Protein AF-A0A2X3H3E3-F1 (afdb_monomer_lite)

Radius of gyration: 19.2 Å; chains: 1; bounding box: 46×35×51 Å

pLDDT: mean 75.17, std 17.58, range [32.16, 95.75]

Foldseek 3Di:
DDDQFDQDVQVVRPDTDHCVLDQDCPDPFNKHKDKWFFPDWDDDPPDIDTDIHDDDDDPPFAWDDKFWDDCVVPDDPPDDHPTPRDDDDDDDDDDDDPVVVVVCVVCCVPPPPVVVVVRVVVSVPDDDDDDDDDDDDDDDRPTIMMIMTGPDD

Sequence (153 aa):
MASDGATLPRLGGNARMGVFATRSTFRPNPIGMSLVELKGIRCQKDQVILELGSLDLVDGTPVVDIKPYLPFAEALPDASASYAQQAPLAGMNVSFTPEIDAQFTHAGKTLPHISKRLSARCWRRIRVRPTEKRNKREKRMPSGCWISTSAGG

Structure (mmCIF, N/CA/C/O backbone):
data_AF-A0A2X3H3E3-F1
#
_entry.id   AF-A0A2X3H3E3-F1
#
loop_
_atom_site.group_PDB
_atom_site.id
_atom_site.type_symbol
_atom_site.label_atom_id
_atom_site.label_alt_id
_atom_site.label_comp_id
_atom_site.label_asym_id
_atom_site.label_entity_id
_atom_site.label_seq_id
_atom_site.pdbx_PDB_ins_code
_atom_site.Cartn_x
_atom_site.Cartn_y
_atom_site.Cartn_z
_atom_site.occupancy
_atom_site.B_iso_or_equiv
_atom_site.auth_seq_id
_atom_site.auth_comp_id
_atom_site.auth_asym_id
_atom_site.auth_atom_id
_atom_site.pdbx_PDB_model_num
ATOM 1 N N . MET A 1 1 ? -1.350 14.689 -29.015 1.00 36.16 1 MET A N 1
ATOM 2 C CA . MET A 1 1 ? -1.701 13.534 -28.160 1.00 36.16 1 MET A CA 1
ATOM 3 C C . MET A 1 1 ? -0.520 13.263 -27.245 1.00 36.16 1 MET A C 1
ATOM 5 O O . MET A 1 1 ? 0.543 12.922 -27.750 1.00 36.16 1 MET A O 1
ATOM 9 N N . ALA A 1 2 ? -0.652 13.521 -25.943 1.00 37.16 2 ALA A N 1
ATOM 10 C CA . ALA A 1 2 ? 0.405 13.198 -24.985 1.00 37.16 2 ALA A CA 1
ATOM 11 C C . ALA A 1 2 ? 0.436 11.678 -24.762 1.00 37.16 2 ALA A C 1
ATOM 13 O O . ALA A 1 2 ? -0.603 11.030 -24.774 1.00 37.16 2 ALA A O 1
ATOM 14 N N . SER A 1 3 ? 1.623 11.097 -24.617 1.00 40.75 3 SER A N 1
ATOM 15 C CA . SER A 1 3 ? 1.776 9.647 -24.483 1.00 40.75 3 SER A CA 1
ATOM 16 C C . SER A 1 3 ? 1.440 9.174 -23.063 1.00 40.75 3 SER A C 1
ATOM 18 O O . SER A 1 3 ? 2.210 9.472 -22.145 1.00 40.75 3 SER A O 1
ATOM 20 N N . ASP A 1 4 ? 0.387 8.368 -22.902 1.00 54.78 4 ASP A N 1
ATOM 21 C CA . ASP A 1 4 ? -0.089 7.781 -21.628 1.00 54.78 4 ASP A CA 1
ATOM 22 C C . ASP A 1 4 ? 0.817 6.660 -21.069 1.00 54.78 4 ASP A C 1
ATOM 24 O O . ASP A 1 4 ? 0.370 5.602 -20.615 1.00 54.78 4 ASP A O 1
ATOM 28 N N . GLY A 1 5 ? 2.132 6.863 -21.147 1.00 54.94 5 GLY A N 1
ATOM 29 C CA . GLY A 1 5 ? 3.153 5.895 -20.781 1.00 54.94 5 GLY A CA 1
ATOM 30 C C . GLY A 1 5 ? 3.868 6.275 -19.491 1.00 54.94 5 GLY A C 1
ATOM 31 O O . GLY A 1 5 ? 4.592 7.269 -19.452 1.00 54.94 5 GLY A O 1
ATOM 32 N N . ALA A 1 6 ? 3.748 5.445 -18.457 1.00 58.41 6 ALA A N 1
ATOM 33 C CA . ALA A 1 6 ? 4.518 5.610 -17.234 1.00 58.41 6 ALA A CA 1
ATOM 34 C C . ALA A 1 6 ? 5.951 5.083 -17.424 1.00 58.41 6 ALA A C 1
ATOM 36 O O . ALA A 1 6 ? 6.168 3.926 -17.798 1.00 58.41 6 ALA A O 1
ATOM 37 N N . THR A 1 7 ? 6.943 5.933 -17.145 1.00 60.09 7 THR A N 1
ATOM 38 C CA . THR A 1 7 ? 8.362 5.557 -17.169 1.00 60.09 7 THR A CA 1
ATOM 39 C C . THR A 1 7 ? 8.680 4.660 -15.977 1.00 60.09 7 THR A C 1
ATOM 41 O O . THR A 1 7 ? 8.652 5.107 -14.830 1.00 60.09 7 THR A O 1
ATOM 44 N N . LEU A 1 8 ? 9.009 3.391 -16.228 1.00 63.06 8 LEU A N 1
ATOM 45 C CA . LEU A 1 8 ? 9.269 2.427 -15.160 1.00 63.06 8 LEU A CA 1
ATOM 46 C C . LEU A 1 8 ? 10.767 2.344 -14.821 1.00 63.06 8 LEU A C 1
ATOM 48 O O . LEU A 1 8 ? 11.560 1.861 -15.633 1.00 63.06 8 LEU A O 1
ATOM 52 N N . PRO A 1 9 ? 11.190 2.699 -13.589 1.00 59.06 9 PRO A N 1
ATOM 53 C CA . PRO A 1 9 ? 12.613 2.742 -13.246 1.00 59.06 9 PRO A CA 1
ATOM 54 C C . PRO A 1 9 ? 13.315 1.369 -13.270 1.00 59.06 9 PRO A C 1
ATOM 56 O O . PRO A 1 9 ? 14.542 1.300 -13.342 1.00 59.06 9 PRO A O 1
ATOM 59 N N . ARG A 1 10 ? 12.555 0.264 -13.200 1.00 60.94 10 ARG A N 1
ATOM 60 C CA . ARG A 1 10 ? 13.071 -1.115 -13.323 1.00 60.94 10 ARG A CA 1
ATOM 61 C C . ARG A 1 10 ? 13.160 -1.623 -14.773 1.00 60.94 10 ARG A C 1
ATOM 63 O O . ARG A 1 10 ? 13.764 -2.668 -14.978 1.00 60.94 10 ARG A O 1
ATOM 70 N N . LEU A 1 11 ? 12.626 -0.886 -15.751 1.00 58.56 11 LEU A N 1
ATOM 71 C CA . LEU A 1 11 ? 12.722 -1.168 -17.194 1.00 58.56 11 LEU A CA 1
ATOM 72 C C . LEU A 1 11 ? 13.774 -0.278 -17.894 1.00 58.56 11 LEU A C 1
ATOM 74 O O . LEU A 1 11 ? 13.651 0.060 -19.066 1.00 58.56 11 LEU A O 1
ATOM 78 N N . GLY A 1 12 ? 14.811 0.146 -17.164 1.00 56.88 12 GLY A N 1
ATOM 79 C CA . GLY A 1 12 ? 15.928 0.914 -17.732 1.00 56.88 12 GLY A CA 1
ATOM 80 C C . GLY A 1 12 ? 15.607 2.367 -18.103 1.00 56.88 12 GLY A C 1
ATOM 81 O O . GLY A 1 12 ? 16.405 2.991 -18.787 1.00 56.88 12 GLY A O 1
ATOM 82 N N . GLY A 1 13 ? 14.461 2.914 -17.681 1.00 59.78 13 GLY A N 1
ATOM 83 C CA . GLY A 1 13 ? 14.094 4.327 -17.877 1.00 59.78 13 GLY A CA 1
ATOM 84 C C . GLY A 1 13 ? 13.650 4.712 -19.295 1.00 59.78 13 GLY A C 1
ATOM 85 O O . GLY A 1 13 ? 12.889 5.662 -19.440 1.00 59.78 13 GLY A O 1
ATOM 86 N N . ASN A 1 14 ? 14.050 3.952 -20.317 1.00 56.62 14 ASN A N 1
ATOM 87 C CA . ASN A 1 14 ? 13.744 4.256 -21.719 1.00 56.62 14 ASN A CA 1
ATOM 88 C C . ASN A 1 14 ? 12.469 3.567 -22.236 1.00 56.62 14 ASN A C 1
ATOM 90 O O . ASN A 1 14 ? 11.876 4.031 -23.206 1.00 56.62 14 ASN A O 1
ATOM 94 N N . ALA A 1 15 ? 12.011 2.490 -21.589 1.00 64.12 15 ALA A N 1
ATOM 95 C CA . ALA A 1 15 ? 10.747 1.841 -21.931 1.00 64.12 15 ALA A CA 1
ATOM 96 C C . ALA A 1 15 ? 9.574 2.452 -21.141 1.00 64.12 15 ALA A C 1
ATOM 98 O O . ALA A 1 15 ? 9.569 2.473 -19.904 1.00 64.12 15 ALA A O 1
ATOM 99 N N . ARG A 1 16 ? 8.558 2.917 -21.874 1.00 71.88 16 ARG A N 1
ATOM 100 C CA . ARG A 1 16 ? 7.261 3.348 -21.336 1.00 71.88 16 ARG A CA 1
ATOM 101 C C . ARG A 1 16 ? 6.257 2.204 -21.437 1.00 71.88 16 ARG A C 1
ATOM 103 O O . ARG A 1 16 ? 6.248 1.486 -22.430 1.00 71.88 16 ARG A O 1
ATOM 110 N N . MET A 1 17 ? 5.387 2.069 -20.439 1.00 80.75 17 MET A N 1
ATOM 111 C CA . MET A 1 17 ? 4.236 1.160 -20.495 1.00 80.75 17 MET A CA 1
ATOM 112 C C . MET A 1 17 ? 2.948 1.919 -20.184 1.00 80.75 17 MET A C 1
ATOM 114 O O . MET A 1 17 ? 2.968 2.842 -19.367 1.00 80.75 17 MET A O 1
ATOM 118 N N . GLY A 1 18 ? 1.839 1.535 -20.823 1.00 84.00 18 GLY A N 1
ATOM 119 C CA . GLY A 1 18 ? 0.536 2.175 -20.615 1.00 84.00 18 GLY A CA 1
ATOM 120 C C . GLY A 1 18 ? 0.112 2.145 -19.145 1.00 84.00 18 GLY A C 1
ATOM 121 O O . GLY A 1 18 ? 0.339 1.143 -18.465 1.00 84.00 18 GLY A O 1
ATOM 122 N N . VAL A 1 19 ? -0.498 3.226 -18.644 1.00 86.38 19 VAL A N 1
ATOM 123 C CA . VAL A 1 19 ? -0.768 3.427 -17.201 1.00 86.38 19 VAL A CA 1
ATOM 124 C C . VAL A 1 19 ? -1.407 2.221 -16.493 1.00 86.38 19 VAL A C 1
ATOM 126 O O . VAL A 1 19 ? -0.987 1.883 -15.381 1.00 86.38 19 VAL A O 1
ATOM 129 N N . PHE A 1 20 ? -2.341 1.519 -17.143 1.00 86.69 20 PHE A N 1
ATOM 130 C CA . PHE A 1 20 ? -3.023 0.338 -16.594 1.00 86.69 20 PHE A CA 1
ATOM 131 C C . PHE A 1 20 ? -2.103 -0.874 -16.376 1.00 86.69 20 PHE A C 1
ATOM 133 O O . PHE A 1 20 ? -2.297 -1.604 -15.411 1.00 86.69 20 PHE A O 1
ATOM 140 N N . ALA A 1 21 ? -1.054 -1.038 -17.188 1.00 86.56 21 ALA A N 1
ATOM 141 C CA . ALA A 1 21 ? -0.044 -2.092 -17.040 1.00 86.56 21 ALA A CA 1
ATOM 142 C C . ALA A 1 21 ? 1.033 -1.762 -15.984 1.00 86.56 21 ALA A C 1
ATOM 144 O O . ALA A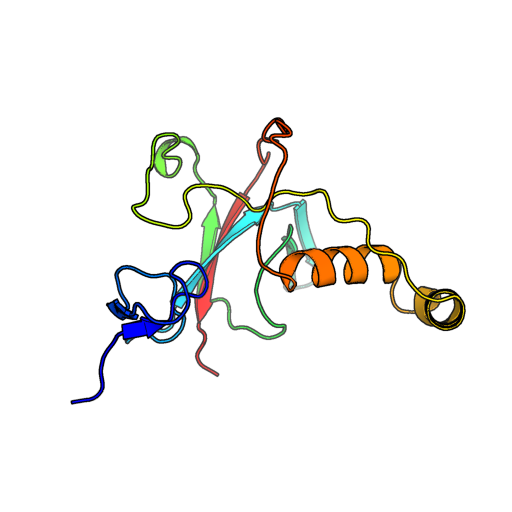 1 21 ? 2.042 -2.456 -15.880 1.00 86.56 21 ALA A O 1
ATOM 145 N N . THR A 1 22 ? 0.863 -0.675 -15.222 1.00 83.94 22 THR A N 1
ATOM 146 C CA . THR A 1 22 ? 1.831 -0.195 -14.223 1.00 83.94 22 THR A CA 1
ATOM 147 C C . THR A 1 22 ? 1.170 0.046 -12.864 1.00 83.94 22 THR A C 1
ATOM 149 O O . THR A 1 22 ? -0.037 -0.116 -12.711 1.00 83.94 22 THR A O 1
ATOM 152 N N . ARG A 1 23 ? 1.946 0.523 -11.879 1.00 85.00 23 ARG A N 1
ATOM 153 C CA . ARG A 1 23 ? 1.445 1.133 -10.631 1.00 85.00 23 ARG A CA 1
ATOM 154 C C . ARG A 1 23 ? 1.714 2.648 -10.557 1.00 85.00 23 ARG A C 1
ATOM 156 O O . ARG A 1 23 ? 2.006 3.173 -9.493 1.00 85.00 23 ARG A O 1
ATOM 163 N N . SER A 1 24 ? 1.626 3.349 -11.694 1.00 84.31 24 SER A N 1
ATOM 164 C CA . SER A 1 24 ? 1.645 4.823 -11.747 1.00 84.31 24 SER A CA 1
ATOM 165 C C . SER A 1 24 ? 0.546 5.439 -10.871 1.00 84.31 24 SER A C 1
ATOM 167 O O . SER A 1 24 ? -0.562 4.895 -10.837 1.00 84.31 24 SER A O 1
ATOM 169 N N . THR A 1 25 ? 0.844 6.569 -10.223 1.00 81.12 25 THR A N 1
ATOM 170 C CA . THR A 1 25 ? -0.127 7.453 -9.550 1.00 81.12 25 THR A CA 1
ATOM 171 C C . THR A 1 25 ? -0.890 8.332 -10.543 1.00 81.12 25 THR A C 1
ATOM 173 O O . THR A 1 25 ? -2.058 8.633 -10.322 1.00 81.12 25 THR A O 1
ATOM 176 N N . PHE A 1 26 ? -0.266 8.687 -11.671 1.00 84.50 26 PHE A N 1
ATOM 177 C CA . PHE A 1 26 ? -0.925 9.368 -12.785 1.00 84.50 26 PHE A CA 1
ATOM 178 C C . PHE A 1 26 ? -1.864 8.384 -13.494 1.00 84.50 26 PHE A C 1
ATOM 180 O O . PHE A 1 26 ? -1.410 7.503 -14.232 1.00 84.50 26 PHE A O 1
ATOM 187 N N . ARG A 1 27 ? -3.163 8.512 -13.206 1.00 87.50 27 ARG A N 1
ATOM 188 C CA . ARG A 1 27 ? -4.291 7.732 -13.742 1.00 87.50 27 ARG A CA 1
ATOM 189 C C . ARG A 1 27 ? -5.517 8.638 -13.882 1.00 87.50 27 ARG A C 1
ATOM 191 O O . ARG A 1 27 ? -5.601 9.601 -13.126 1.00 87.50 27 ARG A O 1
ATOM 198 N N . PRO A 1 28 ? -6.500 8.282 -14.732 1.00 90.25 28 PRO A N 1
ATOM 199 C CA . PRO A 1 28 ? -7.794 8.970 -14.771 1.00 90.25 28 PRO A CA 1
ATOM 200 C C . PRO A 1 28 ? -8.478 9.031 -13.396 1.00 90.25 28 PRO A C 1
ATOM 202 O O . PRO A 1 28 ? -8.958 10.083 -12.996 1.00 90.25 28 PRO A O 1
ATOM 205 N N . ASN A 1 29 ? -8.426 7.926 -12.642 1.00 90.31 29 ASN A N 1
ATOM 206 C CA . ASN A 1 29 ? -8.848 7.858 -11.243 1.00 90.31 29 ASN A CA 1
ATOM 207 C C . ASN A 1 29 ? -7.591 7.660 -10.369 1.00 90.31 29 ASN A C 1
ATOM 209 O O . ASN A 1 29 ? -7.018 6.564 -10.403 1.00 90.31 29 ASN A O 1
ATOM 213 N N . PRO A 1 30 ? -7.124 8.675 -9.616 1.00 89.81 30 PRO A N 1
ATOM 214 C CA . PRO A 1 30 ? -5.838 8.656 -8.911 1.00 89.81 30 PRO A CA 1
ATOM 215 C C . PRO A 1 30 ? -5.907 7.899 -7.570 1.00 89.81 30 PRO A C 1
ATOM 217 O O . PRO A 1 30 ? -5.540 8.426 -6.521 1.00 89.81 30 PRO A O 1
ATOM 220 N N . ILE A 1 31 ? -6.391 6.653 -7.601 1.00 91.44 31 ILE A N 1
ATOM 221 C CA . ILE A 1 31 ? -6.515 5.785 -6.423 1.00 91.44 31 ILE A CA 1
ATOM 222 C C . ILE A 1 31 ? -5.294 4.861 -6.331 1.00 91.44 31 ILE A C 1
ATOM 224 O O . ILE A 1 31 ? -5.019 4.067 -7.235 1.00 91.44 31 ILE A O 1
ATOM 228 N N . GLY A 1 32 ? -4.563 4.962 -5.222 1.00 90.69 32 GLY A N 1
ATOM 229 C CA . GLY A 1 32 ? -3.523 4.019 -4.814 1.00 90.69 32 GLY A CA 1
ATOM 230 C C . GLY A 1 32 ? -4.077 2.956 -3.866 1.00 90.69 32 GLY A C 1
ATOM 231 O O . GLY A 1 32 ? -5.009 3.226 -3.115 1.00 90.69 32 GLY A O 1
ATOM 232 N N . MET A 1 33 ? -3.488 1.757 -3.881 1.00 91.75 33 MET A N 1
ATOM 233 C CA . MET A 1 33 ? -3.824 0.665 -2.958 1.00 91.75 33 MET A CA 1
ATOM 234 C C . MET A 1 33 ? -2.565 0.170 -2.246 1.00 91.75 33 MET A C 1
ATOM 236 O O . MET A 1 33 ? -1.567 -0.152 -2.897 1.00 91.75 33 MET A O 1
ATOM 240 N N . SER A 1 34 ? -2.631 0.075 -0.919 1.00 90.75 34 SER A N 1
ATOM 241 C CA . SER A 1 34 ? -1.568 -0.469 -0.068 1.00 90.75 34 SER A CA 1
ATOM 242 C C . SER A 1 34 ? -2.096 -1.624 0.775 1.00 90.75 34 SER A C 1
ATOM 244 O O . SER A 1 34 ? -3.034 -1.436 1.544 1.00 90.75 34 SER A O 1
ATOM 246 N N . LEU A 1 35 ? -1.467 -2.797 0.671 1.00 92.00 35 LEU A N 1
ATOM 247 C CA . LEU A 1 35 ? -1.635 -3.880 1.640 1.00 92.00 35 LEU A CA 1
ATOM 248 C C . LEU A 1 35 ? -0.671 -3.630 2.799 1.00 92.00 35 LEU A C 1
ATOM 250 O O . LEU A 1 35 ? 0.542 -3.563 2.586 1.00 92.00 35 LEU A O 1
ATOM 254 N N . VAL A 1 36 ? -1.201 -3.492 4.012 1.00 91.75 36 VAL A N 1
ATOM 255 C CA . VAL A 1 36 ? -0.403 -3.250 5.217 1.00 91.75 36 VAL A CA 1
ATOM 256 C C . VAL A 1 36 ? -0.783 -4.171 6.362 1.00 91.75 36 VAL A C 1
ATOM 258 O O . VAL A 1 36 ? -1.927 -4.584 6.507 1.00 91.75 36 VAL A O 1
ATOM 261 N N . GLU A 1 37 ? 0.205 -4.466 7.202 1.00 92.12 37 GLU A N 1
ATOM 262 C CA . GLU A 1 37 ? 0.008 -5.112 8.498 1.00 92.12 37 GLU A CA 1
ATOM 263 C C . GLU A 1 37 ? -0.786 -4.183 9.431 1.00 92.12 37 GLU A C 1
ATOM 265 O O . GLU A 1 37 ? -0.417 -3.018 9.606 1.00 92.12 37 GLU A O 1
ATOM 270 N N . LEU A 1 38 ? -1.842 -4.705 10.054 1.00 93.12 38 LEU A N 1
ATOM 271 C CA . LEU A 1 38 ? -2.548 -4.045 11.150 1.00 93.12 38 LEU A CA 1
ATOM 272 C C . LEU A 1 38 ? -1.936 -4.531 12.468 1.00 93.12 38 LEU A C 1
ATOM 274 O O . LEU A 1 38 ? -2.002 -5.722 12.770 1.00 93.12 38 LEU A O 1
ATOM 278 N N . LYS A 1 39 ? -1.344 -3.614 13.239 1.00 92.81 39 LYS A N 1
ATOM 279 C CA . LYS A 1 39 ? -0.683 -3.903 14.524 1.00 92.81 39 LYS A CA 1
ATOM 280 C C . LYS A 1 39 ? -1.598 -3.734 15.729 1.00 92.81 39 LYS A C 1
ATOM 282 O O . LYS A 1 39 ? -1.379 -4.381 16.747 1.00 92.81 39 LYS A O 1
ATOM 287 N N . GLY A 1 40 ? -2.588 -2.854 15.625 1.00 93.12 40 GLY A N 1
ATOM 288 C CA . GLY A 1 40 ? -3.479 -2.527 16.728 1.00 93.12 40 GLY A CA 1
ATOM 289 C C . GLY A 1 40 ? -4.559 -1.531 16.329 1.00 93.12 40 GLY A C 1
ATOM 290 O O . GLY A 1 40 ? -4.477 -0.874 15.291 1.00 93.12 40 GLY A O 1
ATOM 291 N N . ILE A 1 41 ? -5.574 -1.425 17.180 1.00 94.31 41 ILE A N 1
ATOM 292 C CA . ILE A 1 41 ? -6.661 -0.452 17.074 1.00 94.31 41 ILE A CA 1
ATOM 293 C C . ILE A 1 41 ? -6.758 0.236 18.433 1.00 94.31 41 ILE A C 1
ATOM 295 O O . ILE A 1 41 ? -6.846 -0.439 19.458 1.00 94.31 41 ILE A O 1
ATOM 299 N N . ARG A 1 42 ? -6.739 1.569 18.451 1.00 95.69 42 ARG A N 1
ATOM 300 C CA . ARG A 1 42 ? -6.951 2.371 19.662 1.00 95.69 42 ARG A CA 1
ATOM 301 C C . ARG A 1 42 ? -8.183 3.242 19.486 1.00 95.69 42 ARG A C 1
ATOM 303 O O . ARG A 1 42 ? -8.243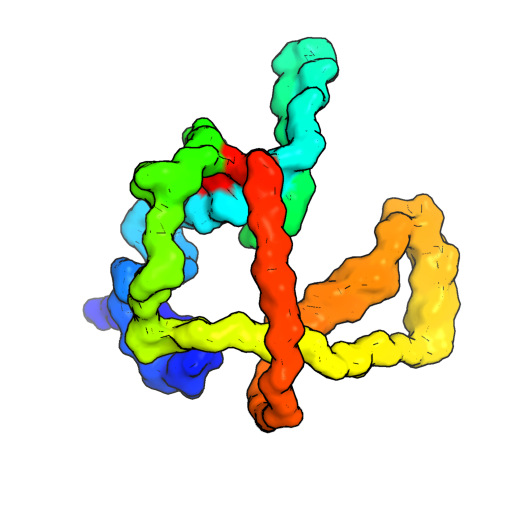 4.023 18.541 1.00 95.69 42 ARG A O 1
ATOM 310 N N . CYS A 1 43 ? -9.114 3.167 20.427 1.00 95.31 43 CYS A N 1
ATOM 311 C CA . CYS A 1 43 ? -10.235 4.099 20.512 1.00 95.31 43 CYS A CA 1
ATOM 312 C C . CYS A 1 43 ? -9.909 5.163 21.568 1.00 95.31 43 CYS A C 1
ATOM 314 O O . CYS A 1 43 ? -9.540 4.824 22.693 1.00 95.31 43 CYS A O 1
ATOM 316 N N . GLN A 1 44 ? -9.997 6.442 21.208 1.00 92.88 44 GLN A N 1
ATOM 317 C CA . GLN A 1 44 ? -9.723 7.573 22.095 1.00 92.88 44 GLN A CA 1
ATOM 318 C C . GLN A 1 44 ? -10.813 8.627 21.913 1.00 92.88 44 GLN A C 1
ATOM 320 O O . GLN A 1 44 ? -10.866 9.284 20.874 1.00 92.88 44 GLN A O 1
ATOM 325 N N . LYS A 1 45 ? -11.669 8.801 22.930 1.00 89.31 45 LYS A N 1
ATOM 326 C CA . LYS A 1 45 ? -12.891 9.618 22.827 1.00 89.31 45 LYS A CA 1
ATOM 327 C C . LYS A 1 45 ? -13.690 9.182 21.583 1.00 89.31 45 LYS A C 1
ATOM 329 O O . LYS A 1 45 ? -13.930 7.990 21.420 1.00 89.31 45 LYS A O 1
ATOM 334 N N . ASP A 1 46 ? -13.995 10.115 20.687 1.00 92.25 46 ASP A N 1
ATOM 335 C CA . ASP A 1 46 ? -14.761 9.903 19.455 1.00 92.25 46 ASP A CA 1
ATOM 336 C C . ASP A 1 46 ? -13.885 9.526 18.238 1.00 92.25 46 ASP A C 1
ATOM 338 O O . ASP A 1 46 ? -14.324 9.629 17.095 1.00 92.25 46 ASP A O 1
ATOM 342 N N . GLN A 1 47 ? -12.626 9.119 18.453 1.00 93.62 47 GLN A N 1
ATOM 343 C CA . GLN A 1 47 ? -11.680 8.765 17.387 1.00 93.62 47 GLN A CA 1
ATOM 344 C C . GLN A 1 47 ? -11.254 7.295 17.444 1.00 93.62 47 GLN A C 1
ATOM 346 O O . GLN A 1 47 ? -10.896 6.769 18.501 1.00 93.62 47 GLN A O 1
ATOM 351 N N . VAL A 1 48 ? -11.206 6.654 16.273 1.00 93.75 48 VAL A N 1
ATOM 352 C CA . VAL A 1 48 ? -10.619 5.322 16.069 1.00 93.75 48 VAL A CA 1
ATOM 353 C C . VAL A 1 48 ? -9.302 5.480 15.314 1.00 93.75 48 VAL A C 1
ATOM 355 O O . VAL A 1 48 ? -9.265 6.027 14.215 1.00 93.75 48 VAL A O 1
ATOM 358 N N . ILE A 1 49 ? -8.212 4.997 15.906 1.00 94.75 49 ILE A N 1
ATOM 359 C CA . ILE A 1 49 ? -6.850 5.110 15.382 1.00 94.75 49 ILE A CA 1
ATOM 360 C C . ILE A 1 49 ? -6.336 3.707 15.055 1.00 94.75 49 ILE A C 1
ATOM 362 O O . ILE A 1 49 ? -6.213 2.863 15.945 1.00 94.75 49 ILE A O 1
ATOM 366 N N . LEU A 1 50 ? -6.001 3.466 13.787 1.00 93.62 50 LEU A N 1
ATOM 367 C CA . LEU A 1 50 ? -5.368 2.223 13.343 1.00 93.62 50 LEU A CA 1
ATOM 368 C C . LEU A 1 50 ? -3.843 2.343 13.437 1.00 93.62 50 LEU A C 1
ATOM 370 O O . LEU A 1 50 ? -3.239 3.248 12.862 1.00 93.62 50 LEU A O 1
ATOM 374 N N . GLU A 1 51 ? -3.204 1.409 14.136 1.00 93.25 51 GLU A N 1
ATOM 375 C CA . GLU A 1 51 ? -1.748 1.289 14.174 1.00 93.25 51 GLU A CA 1
ATOM 376 C C . GLU A 1 51 ? -1.275 0.352 13.063 1.00 93.25 51 GLU A C 1
ATOM 378 O O . GLU A 1 51 ? -1.644 -0.823 13.030 1.00 93.25 51 GLU A O 1
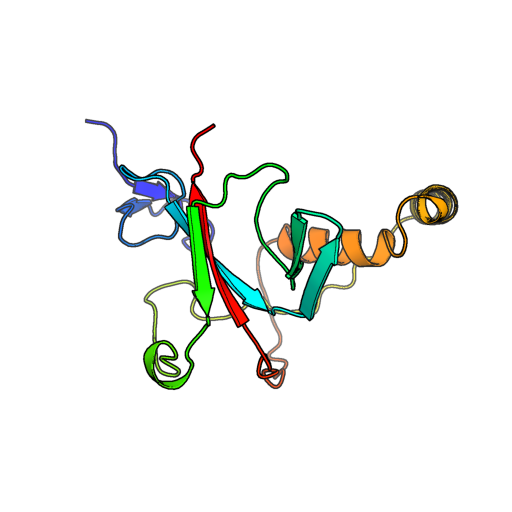ATOM 383 N N . LEU A 1 52 ? -0.437 0.854 12.155 1.00 92.19 52 LEU A N 1
ATOM 384 C CA . LEU A 1 52 ? -0.095 0.151 10.918 1.00 92.19 52 LEU A CA 1
ATOM 385 C C . LEU A 1 52 ? 1.384 -0.265 10.829 1.00 92.19 52 LEU A C 1
ATOM 387 O O . LEU A 1 52 ? 2.267 0.194 11.566 1.00 92.19 52 LEU A O 1
ATOM 391 N N . GLY A 1 53 ? 1.640 -1.187 9.903 1.00 88.56 53 GLY A N 1
ATOM 392 C CA . GLY A 1 53 ? 2.942 -1.682 9.465 1.00 88.56 53 GLY A CA 1
ATOM 393 C C . GLY A 1 53 ? 3.810 -0.637 8.760 1.00 88.56 53 GLY A C 1
ATOM 394 O O . GLY A 1 53 ? 3.780 0.553 9.059 1.00 88.56 53 GLY A O 1
ATOM 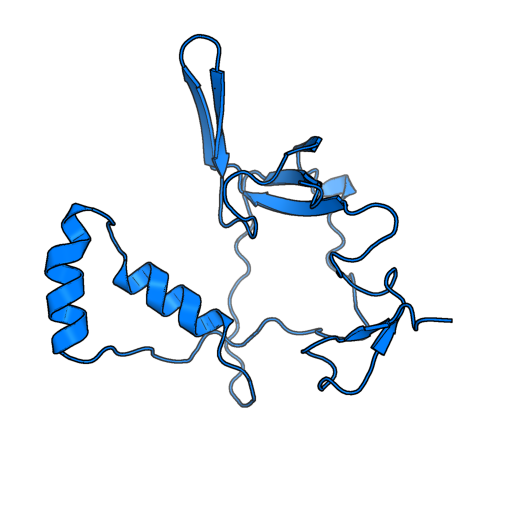395 N N . SER A 1 54 ? 4.633 -1.095 7.816 1.00 82.56 54 SER A N 1
ATOM 396 C CA . SER A 1 54 ? 5.284 -0.178 6.873 1.00 82.56 54 SER A CA 1
ATOM 397 C C . SER A 1 54 ? 4.284 0.211 5.786 1.00 82.56 54 SER A C 1
ATOM 399 O O . SER A 1 54 ? 3.758 -0.668 5.113 1.00 82.56 54 SER A O 1
ATOM 401 N N . LEU A 1 55 ? 4.060 1.511 5.613 1.00 82.44 55 LEU A N 1
ATOM 402 C CA . LEU A 1 55 ? 3.127 2.104 4.654 1.00 82.44 55 LEU A CA 1
ATOM 403 C C . LEU A 1 55 ? 3.899 3.081 3.750 1.00 82.44 55 LEU A C 1
ATOM 405 O O . LEU A 1 55 ? 4.871 3.688 4.205 1.00 82.44 55 LEU A O 1
ATOM 409 N N . ASP A 1 56 ? 3.502 3.201 2.481 1.00 80.44 56 ASP A N 1
ATOM 410 C CA . ASP A 1 56 ? 4.198 4.008 1.456 1.00 80.44 56 ASP A CA 1
ATOM 411 C C . ASP A 1 56 ? 3.382 5.254 1.061 1.00 80.44 56 ASP A C 1
ATOM 413 O O . ASP A 1 56 ? 3.277 5.617 -0.107 1.00 80.44 56 ASP A O 1
ATOM 417 N N . LEU A 1 57 ? 2.757 5.882 2.062 1.00 83.75 57 LEU A N 1
ATOM 418 C CA . LEU A 1 57 ? 1.972 7.109 1.924 1.00 83.75 57 LEU A CA 1
ATOM 419 C C . LEU A 1 57 ? 2.718 8.309 2.512 1.00 83.75 57 LEU A C 1
ATOM 421 O O . LEU A 1 57 ? 3.547 8.168 3.416 1.00 83.75 57 LEU A O 1
ATOM 425 N N . VAL A 1 58 ? 2.382 9.498 2.016 1.00 85.69 58 VAL A N 1
ATOM 426 C CA . VAL A 1 58 ? 2.785 10.773 2.623 1.00 85.69 58 VAL A CA 1
ATOM 427 C C . VAL A 1 58 ? 1.803 11.110 3.748 1.00 85.69 58 VAL A C 1
ATOM 429 O O . VAL A 1 58 ? 0.640 10.700 3.709 1.00 85.69 58 VAL A O 1
ATOM 432 N N . ASP A 1 59 ? 2.263 11.834 4.764 1.00 85.88 59 ASP A N 1
ATOM 433 C CA . ASP A 1 59 ? 1.372 12.340 5.809 1.00 85.88 59 ASP A CA 1
ATOM 434 C C . ASP A 1 59 ? 0.260 13.222 5.210 1.00 85.88 59 ASP A C 1
ATOM 436 O O . ASP A 1 59 ? 0.472 13.895 4.201 1.00 85.88 59 ASP A O 1
ATOM 440 N N . GLY A 1 60 ? -0.940 13.160 5.784 1.00 87.56 60 GLY A N 1
ATOM 441 C CA . GLY A 1 60 ? -2.131 13.828 5.247 1.00 87.56 60 GLY A CA 1
ATOM 442 C C . GLY A 1 60 ? -2.739 13.230 3.965 1.00 87.56 60 GLY A C 1
ATOM 443 O O . GLY A 1 60 ? -3.732 13.772 3.488 1.00 87.56 60 GLY A O 1
ATOM 444 N N . THR A 1 61 ? -2.216 12.126 3.402 1.00 90.50 61 THR A N 1
ATOM 445 C CA . THR A 1 61 ? -2.828 11.495 2.208 1.00 90.50 61 THR A CA 1
ATOM 446 C C . THR A 1 61 ? -4.266 11.025 2.513 1.00 90.50 61 THR A C 1
ATOM 448 O O . THR A 1 61 ? -4.434 10.198 3.415 1.00 90.50 61 THR A O 1
ATOM 451 N N . PRO A 1 62 ? -5.301 11.466 1.766 1.00 93.00 62 PRO A N 1
ATOM 452 C CA . PRO A 1 62 ? -6.687 11.080 2.032 1.00 93.00 62 PRO A CA 1
ATOM 453 C C . PRO A 1 62 ? -6.942 9.575 1.871 1.00 93.00 62 PRO A C 1
ATOM 455 O O . PRO A 1 62 ? -6.735 8.997 0.797 1.00 93.00 62 PRO A O 1
ATOM 458 N N . VAL A 1 63 ? -7.454 8.946 2.931 1.00 93.75 63 VAL A N 1
ATOM 459 C CA . VAL A 1 63 ? -7.965 7.568 2.899 1.00 93.75 63 VAL A CA 1
ATOM 460 C C . VAL A 1 63 ? -9.397 7.574 2.374 1.00 93.75 63 VAL A C 1
ATOM 462 O O . VAL A 1 63 ? -10.236 8.332 2.850 1.00 93.75 63 VAL A O 1
ATOM 465 N N . VAL A 1 64 ? -9.662 6.720 1.387 1.00 95.19 64 VAL A N 1
ATOM 466 C CA . VAL A 1 64 ? -10.968 6.580 0.725 1.00 95.19 64 VAL A CA 1
ATOM 467 C C . VAL A 1 64 ? -11.719 5.358 1.251 1.00 95.19 64 VAL A C 1
ATOM 469 O O . VAL A 1 64 ? -12.937 5.394 1.380 1.00 95.19 64 VAL A O 1
ATOM 472 N N . ASP A 1 65 ? -11.003 4.270 1.538 1.00 95.75 65 ASP A N 1
ATOM 473 C CA . ASP A 1 65 ? -11.596 2.985 1.912 1.00 95.75 65 ASP A CA 1
ATOM 474 C C . ASP A 1 65 ? -10.579 2.089 2.642 1.00 95.75 65 ASP A C 1
ATOM 476 O O . ASP A 1 65 ? -9.371 2.172 2.396 1.00 95.75 65 ASP A O 1
ATOM 480 N N . ILE A 1 66 ? -11.077 1.237 3.543 1.00 95.19 66 ILE A N 1
ATOM 481 C CA . ILE A 1 66 ? -10.291 0.289 4.343 1.00 95.19 66 ILE A CA 1
ATOM 482 C C . ILE A 1 66 ? -11.022 -1.055 4.347 1.00 95.19 66 ILE A C 1
ATOM 484 O O . ILE A 1 66 ? -12.181 -1.127 4.757 1.00 95.19 66 ILE A O 1
ATOM 488 N N . LYS A 1 67 ? -10.343 -2.133 3.937 1.00 94.69 67 LYS A N 1
ATOM 489 C CA . LYS A 1 67 ? -10.909 -3.494 3.901 1.00 94.69 67 LYS A CA 1
ATOM 490 C C . LYS A 1 67 ? -9.994 -4.504 4.598 1.00 94.69 67 LYS A C 1
ATOM 492 O O . LYS A 1 67 ? -8.774 -4.361 4.507 1.00 94.69 67 LYS A O 1
ATOM 497 N N . PRO A 1 68 ? -10.532 -5.527 5.288 1.00 93.62 68 PRO A N 1
ATOM 498 C CA . PRO A 1 68 ? -9.709 -6.611 5.820 1.00 93.62 68 PRO A CA 1
ATOM 499 C C . PRO A 1 68 ? -9.034 -7.368 4.670 1.00 93.62 68 PRO A C 1
ATOM 501 O O . PRO A 1 68 ? -9.672 -7.630 3.655 1.00 93.62 68 PRO A O 1
ATOM 504 N N . TYR A 1 69 ? -7.763 -7.738 4.838 1.00 93.06 69 TYR A N 1
ATOM 505 C CA . TYR A 1 69 ? -7.091 -8.641 3.904 1.00 93.06 69 TYR A CA 1
ATOM 506 C C . TYR A 1 69 ? -7.620 -10.062 4.109 1.00 93.06 69 TYR A C 1
ATOM 508 O O . TYR A 1 69 ? -7.605 -10.567 5.235 1.00 93.06 69 TYR A O 1
ATOM 516 N N . LEU A 1 70 ? -8.067 -10.716 3.037 1.00 91.69 70 LEU A N 1
ATOM 517 C CA . LEU A 1 70 ? -8.652 -12.058 3.071 1.00 91.69 70 LEU A CA 1
ATOM 518 C C . LEU A 1 70 ? -7.766 -13.036 2.283 1.00 91.69 70 LEU A C 1
ATOM 520 O O . LEU A 1 70 ? -7.958 -13.199 1.077 1.00 91.69 70 LEU A O 1
ATOM 524 N N . PRO A 1 71 ? -6.818 -13.745 2.935 1.00 90.25 71 PRO A N 1
ATOM 525 C CA . PRO A 1 71 ? -5.837 -14.576 2.238 1.00 90.25 71 PRO A CA 1
ATOM 526 C C . PRO A 1 71 ? -6.442 -15.619 1.290 1.00 90.25 71 PRO A C 1
ATOM 528 O O . PRO A 1 71 ? -5.861 -15.892 0.251 1.00 90.25 71 PRO A O 1
ATOM 531 N N . PHE A 1 72 ? -7.605 -16.189 1.619 1.00 87.56 72 PHE A N 1
ATOM 532 C CA . PHE A 1 72 ? -8.259 -17.206 0.785 1.00 87.56 72 PHE A CA 1
ATOM 533 C C . PHE A 1 72 ? -8.886 -16.646 -0.506 1.00 87.56 72 PHE A C 1
ATOM 535 O O . PHE A 1 72 ? -9.142 -17.414 -1.427 1.00 87.56 72 PHE A O 1
ATOM 542 N N . ALA A 1 73 ? -9.162 -15.339 -0.556 1.00 89.44 73 ALA A N 1
ATOM 543 C CA . ALA A 1 73 ? -9.801 -14.666 -1.687 1.00 89.44 73 ALA A CA 1
ATOM 544 C C . ALA A 1 73 ? -8.818 -13.795 -2.488 1.00 89.44 73 ALA A C 1
ATOM 546 O O . ALA A 1 73 ? -9.016 -13.581 -3.680 1.00 89.44 73 ALA A O 1
ATOM 547 N N . GLU A 1 74 ? -7.768 -13.285 -1.837 1.00 91.00 74 GLU A N 1
ATOM 548 C CA . GLU A 1 74 ? -6.883 -12.254 -2.392 1.00 91.00 74 GLU A CA 1
ATOM 549 C C . GLU A 1 74 ? -5.435 -12.722 -2.606 1.00 91.00 74 GLU A C 1
ATOM 551 O O . GLU A 1 74 ? -4.698 -12.093 -3.368 1.00 91.00 74 GLU A O 1
ATOM 556 N N . ALA A 1 75 ? -4.994 -13.809 -1.958 1.00 89.88 75 ALA A N 1
ATOM 557 C CA . ALA A 1 75 ? -3.641 -14.316 -2.160 1.00 89.88 75 ALA A CA 1
ATOM 558 C C . ALA A 1 75 ? -3.557 -15.143 -3.450 1.00 89.88 75 ALA A C 1
ATOM 560 O O . ALA A 1 75 ? -4.213 -16.173 -3.589 1.00 89.88 75 ALA A O 1
ATOM 561 N N . LEU A 1 76 ? -2.668 -14.734 -4.354 1.00 89.06 76 LEU A N 1
ATOM 562 C CA . LEU A 1 76 ? -2.291 -15.489 -5.550 1.00 89.06 76 LEU A CA 1
ATOM 563 C C . LEU A 1 76 ? -0.780 -15.784 -5.492 1.00 89.06 76 LEU A C 1
ATOM 565 O O . LEU A 1 76 ? 0.004 -15.010 -6.044 1.00 89.06 76 LEU A O 1
ATOM 569 N N . PRO A 1 77 ? -0.342 -16.852 -4.790 1.00 86.88 77 PRO A N 1
ATOM 570 C CA . PRO A 1 77 ? 1.081 -17.134 -4.568 1.00 86.88 77 PRO A CA 1
ATOM 571 C C . PRO A 1 77 ? 1.877 -17.336 -5.862 1.00 86.88 77 PRO A C 1
ATOM 573 O O . PRO A 1 77 ? 3.032 -16.928 -5.944 1.00 86.88 77 PRO A O 1
ATOM 576 N N . ASP A 1 78 ? 1.235 -17.910 -6.881 1.00 87.56 78 ASP A N 1
ATOM 577 C CA . ASP A 1 78 ? 1.839 -18.231 -8.179 1.00 87.56 78 ASP A CA 1
ATOM 578 C C . ASP A 1 78 ? 1.729 -17.079 -9.203 1.00 87.56 78 ASP A C 1
ATOM 580 O O . ASP A 1 78 ? 2.022 -17.249 -10.389 1.00 87.56 78 ASP A O 1
ATOM 584 N N . ALA A 1 79 ? 1.298 -15.886 -8.769 1.00 86.00 79 ALA A N 1
ATOM 585 C CA . ALA A 1 79 ? 1.187 -14.715 -9.632 1.00 86.00 79 ALA A CA 1
ATOM 586 C C . ALA A 1 79 ? 2.559 -14.283 -10.180 1.00 86.00 79 ALA A C 1
ATOM 588 O O . ALA A 1 79 ? 3.465 -13.893 -9.440 1.00 86.00 79 ALA A O 1
ATOM 589 N N . SER A 1 80 ? 2.689 -14.281 -11.507 1.00 82.69 80 SER A N 1
ATOM 590 C CA . SER A 1 80 ? 3.886 -13.825 -12.214 1.00 82.69 80 SER A CA 1
ATOM 591 C C . SER A 1 80 ? 3.673 -12.459 -12.880 1.00 82.69 80 SER A C 1
ATOM 593 O O . SER A 1 80 ? 2.556 -11.969 -13.031 1.00 82.69 80 SER A O 1
ATOM 595 N N . ALA A 1 81 ? 4.771 -11.797 -13.246 1.00 78.31 81 ALA A N 1
ATOM 596 C CA . ALA A 1 81 ? 4.771 -10.469 -13.851 1.00 78.31 81 ALA A CA 1
ATOM 597 C C . ALA A 1 81 ? 5.906 -10.362 -14.874 1.00 78.31 81 ALA A C 1
ATOM 599 O O . ALA A 1 81 ? 7.033 -10.771 -14.600 1.00 78.31 81 ALA A O 1
ATOM 600 N N . SER A 1 82 ? 5.647 -9.749 -16.028 1.00 72.56 82 SER A N 1
ATOM 601 C CA . SER A 1 82 ? 6.625 -9.630 -17.124 1.00 72.56 82 SER A CA 1
ATOM 602 C C . SER A 1 82 ? 7.861 -8.780 -16.788 1.00 72.56 82 SER A C 1
ATOM 604 O O . SER A 1 82 ? 8.851 -8.797 -17.516 1.00 72.56 82 SER A O 1
ATOM 606 N N . TYR A 1 83 ? 7.840 -8.046 -15.673 1.00 71.19 83 TYR A N 1
ATOM 607 C CA . TYR A 1 83 ? 8.939 -7.214 -15.196 1.00 71.19 83 TYR A CA 1
ATOM 608 C C . TYR A 1 83 ? 9.030 -7.246 -13.663 1.00 71.19 83 TYR A C 1
ATOM 610 O O . TYR A 1 83 ? 8.089 -7.612 -12.966 1.00 71.19 83 TYR A O 1
ATOM 618 N N . ALA A 1 84 ? 10.183 -6.832 -13.123 1.00 67.31 84 ALA A N 1
ATOM 619 C CA . ALA A 1 84 ? 10.419 -6.679 -11.680 1.00 67.31 84 ALA A CA 1
ATOM 620 C C . ALA A 1 84 ? 10.247 -7.952 -10.811 1.00 67.31 84 ALA A C 1
ATOM 622 O O . ALA A 1 84 ? 10.096 -7.820 -9.599 1.00 67.31 84 ALA A O 1
ATOM 623 N N . GLN A 1 85 ? 10.370 -9.141 -11.412 1.00 65.50 85 GLN A N 1
ATOM 624 C CA . GLN A 1 85 ? 10.162 -10.476 -10.820 1.00 65.50 85 GLN A CA 1
ATOM 625 C C . GLN A 1 85 ? 10.843 -10.773 -9.475 1.00 65.50 85 GLN A C 1
ATOM 627 O O . GLN A 1 85 ? 10.380 -11.635 -8.739 1.00 65.50 85 GLN A O 1
ATOM 632 N N . GLN A 1 86 ? 11.947 -10.102 -9.147 1.00 67.19 86 GLN A N 1
ATOM 633 C CA . GLN A 1 86 ? 12.683 -10.343 -7.906 1.00 67.19 86 GLN A CA 1
ATOM 634 C C . GLN A 1 86 ? 12.638 -9.111 -6.997 1.00 67.19 86 GLN A C 1
ATOM 636 O O . GLN A 1 86 ? 12.766 -7.959 -7.441 1.00 67.19 86 GLN A O 1
ATOM 641 N N . ALA A 1 87 ? 12.478 -9.360 -5.697 1.00 67.62 87 ALA A N 1
ATOM 642 C CA . ALA A 1 87 ? 12.687 -8.348 -4.672 1.00 67.62 87 ALA A CA 1
ATOM 643 C C . ALA A 1 87 ? 14.153 -7.855 -4.701 1.00 67.62 87 ALA A C 1
ATOM 645 O O . ALA A 1 87 ? 15.054 -8.635 -5.021 1.00 67.62 87 ALA A O 1
ATOM 646 N N . PRO A 1 88 ? 14.431 -6.578 -4.375 1.00 67.19 88 PRO A N 1
ATOM 647 C CA . PRO A 1 88 ? 15.803 -6.093 -4.253 1.00 67.19 88 PRO A CA 1
ATOM 648 C C . PRO A 1 88 ? 16.595 -6.890 -3.209 1.00 67.19 88 PRO A C 1
ATOM 650 O O . PRO A 1 88 ? 16.080 -7.195 -2.132 1.00 67.19 88 PRO A O 1
ATOM 653 N N . LEU A 1 89 ? 17.863 -7.187 -3.506 1.00 64.50 89 LEU A N 1
ATOM 654 C CA . LEU A 1 89 ? 18.756 -7.862 -2.565 1.00 64.50 89 LEU A CA 1
ATOM 655 C C . LEU A 1 89 ? 19.016 -6.981 -1.336 1.00 64.50 89 LEU A C 1
ATOM 657 O O . LEU A 1 89 ? 19.491 -5.852 -1.444 1.00 64.50 89 LEU A O 1
ATOM 661 N N . ALA A 1 90 ? 18.754 -7.524 -0.150 1.00 60.56 90 ALA A N 1
ATOM 662 C CA . ALA A 1 90 ? 19.001 -6.852 1.120 1.00 60.56 90 ALA A CA 1
ATOM 663 C C . ALA A 1 90 ? 20.395 -7.217 1.685 1.00 60.56 90 ALA A C 1
ATOM 665 O O . ALA A 1 90 ? 20.465 -8.045 2.598 1.00 60.56 90 ALA A O 1
ATOM 666 N N . GLY A 1 91 ? 21.479 -6.624 1.144 1.00 62.41 91 GLY A N 1
ATOM 667 C CA . GLY A 1 91 ? 22.873 -6.797 1.624 1.00 62.41 91 GLY A CA 1
ATOM 668 C C . GLY A 1 91 ? 23.828 -5.573 1.762 1.00 62.41 91 GLY A C 1
ATOM 669 O O . GLY A 1 91 ? 24.893 -5.749 2.338 1.00 62.41 91 GLY A O 1
ATOM 670 N N . MET A 1 92 ? 23.510 -4.357 1.293 1.00 66.69 92 MET A N 1
ATOM 671 C CA . MET A 1 92 ? 24.398 -3.172 1.359 1.00 66.69 92 MET A CA 1
ATOM 672 C C . MET A 1 92 ? 24.530 -2.549 2.767 1.00 66.69 92 MET A C 1
ATOM 674 O O . MET A 1 92 ? 23.620 -1.875 3.245 1.00 66.69 92 MET A O 1
ATOM 678 N N . ASN A 1 93 ? 25.696 -2.692 3.404 1.00 72.69 93 ASN A N 1
ATOM 679 C CA . ASN A 1 93 ? 26.012 -1.974 4.644 1.00 72.69 93 ASN A CA 1
ATOM 680 C C . ASN A 1 93 ? 25.963 -0.450 4.434 1.00 72.69 93 ASN A C 1
ATOM 682 O O . ASN A 1 93 ? 26.586 0.074 3.513 1.00 72.69 93 ASN A O 1
ATOM 686 N N . VAL A 1 94 ? 25.248 0.255 5.315 1.00 78.00 94 VAL A N 1
ATOM 687 C CA . VAL A 1 94 ? 25.199 1.723 5.363 1.00 78.00 94 VAL A CA 1
ATOM 688 C C . VAL A 1 94 ? 25.932 2.173 6.621 1.00 78.00 94 VAL A C 1
ATOM 690 O O . VAL A 1 94 ? 25.444 1.936 7.725 1.00 78.00 94 VAL A O 1
ATOM 693 N N . SER A 1 95 ? 27.089 2.807 6.448 1.00 83.31 95 SER A N 1
ATOM 694 C CA . SER A 1 95 ? 27.804 3.543 7.493 1.00 83.31 95 SER A CA 1
ATOM 695 C C . SER A 1 95 ? 27.499 5.039 7.397 1.00 83.31 95 SER A C 1
ATOM 697 O O . SER A 1 95 ? 27.146 5.550 6.333 1.00 83.31 95 SER A O 1
ATOM 699 N N . PHE A 1 96 ? 27.640 5.738 8.520 1.00 84.12 96 PHE A N 1
ATOM 700 C CA . PHE A 1 96 ? 27.590 7.195 8.601 1.00 84.12 96 PHE A CA 1
ATOM 701 C C . PHE A 1 96 ? 28.976 7.723 8.990 1.00 84.12 96 PHE A C 1
ATOM 703 O O . PHE A 1 96 ? 29.833 6.951 9.424 1.00 84.12 96 PHE A O 1
ATOM 710 N N . THR A 1 97 ? 29.227 9.015 8.781 1.00 90.38 97 THR A N 1
ATOM 711 C CA . THR A 1 97 ? 30.465 9.650 9.251 1.00 90.38 97 THR A CA 1
ATOM 712 C C . THR A 1 97 ? 30.331 10.028 10.736 1.00 90.38 97 THR A C 1
ATOM 714 O O . THR A 1 97 ? 29.200 10.188 11.215 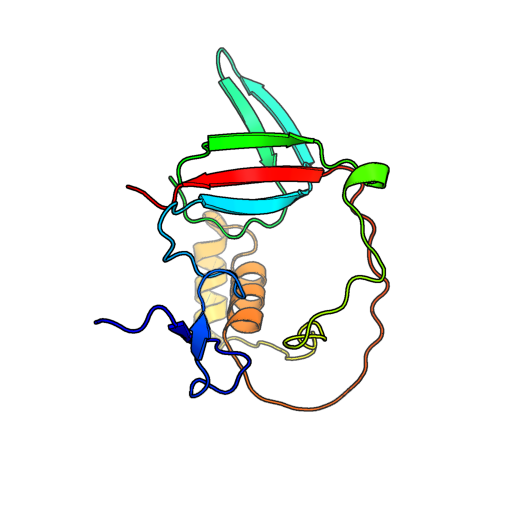1.00 90.38 97 THR A O 1
ATOM 717 N N . PRO A 1 98 ? 31.441 10.193 11.484 1.00 85.94 98 PRO A N 1
ATOM 718 C CA . PRO A 1 98 ? 31.393 10.474 12.923 1.00 85.94 98 PRO A CA 1
ATOM 719 C C . PRO A 1 98 ? 30.572 11.720 13.291 1.00 85.94 98 PRO A C 1
ATOM 721 O O . PRO A 1 98 ? 29.908 11.752 14.326 1.00 85.94 98 PRO A O 1
ATOM 724 N N . GLU A 1 99 ? 30.559 12.731 12.420 1.00 87.25 99 GLU A N 1
ATOM 725 C CA . GLU A 1 99 ? 29.815 13.981 12.606 1.00 87.25 99 GLU A CA 1
ATOM 726 C C . GLU A 1 99 ? 28.298 13.745 12.555 1.00 87.25 99 GLU A C 1
ATOM 728 O O . GLU A 1 99 ? 27.535 14.370 13.293 1.00 87.25 99 GLU A O 1
ATOM 733 N N . ILE A 1 100 ? 27.852 12.815 11.705 1.00 84.56 100 ILE A N 1
ATOM 734 C CA . ILE A 1 100 ? 26.441 12.451 11.548 1.00 84.56 100 ILE A CA 1
ATOM 735 C C . ILE A 1 100 ? 25.971 11.558 12.705 1.00 84.56 100 ILE A C 1
ATOM 737 O O . ILE A 1 100 ? 24.867 11.758 13.217 1.00 84.56 100 ILE A O 1
ATOM 741 N N . ASP A 1 101 ? 26.809 10.639 13.193 1.00 82.31 101 ASP A N 1
ATOM 742 C CA . ASP A 1 101 ? 26.489 9.841 14.387 1.00 82.31 101 ASP A CA 1
ATOM 743 C C . ASP A 1 101 ? 26.414 10.707 15.665 1.00 82.31 101 ASP A C 1
ATOM 745 O O . ASP A 1 101 ? 25.525 10.515 16.507 1.00 82.31 101 ASP A O 1
ATOM 749 N N . ALA A 1 102 ? 27.254 11.744 15.778 1.00 82.44 102 ALA A N 1
ATOM 750 C CA . ALA A 1 102 ? 27.128 12.754 16.830 1.00 82.44 102 ALA A CA 1
ATOM 751 C C . ALA A 1 102 ? 25.783 13.509 16.746 1.00 82.44 102 ALA A C 1
ATOM 753 O O . ALA A 1 102 ? 25.087 13.661 17.755 1.00 82.44 102 ALA A O 1
ATOM 754 N N . GLN A 1 103 ? 25.351 13.908 15.542 1.00 83.06 103 GLN A N 1
ATOM 755 C CA . GLN A 1 103 ? 24.041 14.542 15.333 1.00 83.06 103 GLN A CA 1
ATOM 756 C C . GLN A 1 103 ? 22.868 13.605 15.662 1.00 83.06 103 GLN A C 1
ATOM 758 O O . GLN A 1 103 ? 21.884 14.048 16.260 1.00 83.06 103 GLN A O 1
ATOM 763 N N . PHE A 1 104 ? 22.959 12.305 15.355 1.00 81.31 104 PHE A N 1
ATOM 764 C CA . PHE A 1 104 ? 21.929 11.332 15.745 1.00 81.31 104 PHE A CA 1
ATOM 765 C C . PHE A 1 104 ? 21.790 11.180 17.259 1.00 81.31 104 PHE A C 1
ATOM 767 O O . PHE A 1 104 ? 20.679 10.955 17.741 1.00 81.31 104 PHE A O 1
ATOM 774 N N . THR A 1 105 ? 22.874 11.350 18.015 1.00 73.69 105 THR A N 1
ATOM 775 C CA . THR A 1 105 ? 22.831 11.331 19.485 1.00 73.69 105 THR A CA 1
ATOM 776 C C . THR A 1 105 ? 22.011 12.506 20.032 1.00 73.69 105 THR A C 1
ATOM 778 O O . THR A 1 105 ? 21.237 12.339 20.974 1.00 73.69 105 THR A O 1
ATOM 781 N N . HIS A 1 106 ? 22.095 13.679 19.395 1.00 74.25 106 HIS A N 1
ATOM 782 C CA . HIS A 1 106 ? 21.270 14.840 19.742 1.00 74.25 106 HIS A CA 1
ATOM 783 C C . HIS A 1 106 ? 19.807 14.671 19.281 1.00 74.25 106 HIS A C 1
ATOM 785 O O . HIS A 1 106 ? 18.877 14.822 20.075 1.00 74.25 106 HIS A O 1
ATOM 791 N N . ALA A 1 107 ? 19.595 14.287 18.017 1.00 70.88 107 ALA A N 1
ATOM 792 C CA . ALA A 1 107 ? 18.267 14.111 17.417 1.00 70.88 107 ALA A CA 1
ATOM 793 C C . ALA A 1 107 ? 17.472 12.917 17.987 1.00 70.88 107 ALA A C 1
ATOM 795 O O . ALA A 1 107 ? 16.242 12.887 17.899 1.00 70.88 107 ALA A O 1
ATOM 796 N N . GLY A 1 108 ? 18.151 11.943 18.602 1.00 64.31 108 GLY A N 1
ATOM 797 C CA . GLY A 1 108 ? 17.545 10.751 19.202 1.00 64.31 108 GLY A CA 1
ATOM 798 C C . GLY A 1 108 ? 16.558 11.042 20.337 1.00 64.31 108 GLY A C 1
ATOM 799 O O . GLY A 1 108 ? 15.700 10.203 20.603 1.00 64.31 108 GLY A O 1
ATOM 800 N N . LYS A 1 109 ? 16.622 12.236 20.949 1.00 65.19 109 LYS A N 1
ATOM 801 C CA . LYS A 1 109 ? 15.625 12.724 21.922 1.00 65.19 109 LYS A CA 1
ATOM 802 C C . LYS A 1 109 ? 14.247 12.972 21.294 1.00 65.19 109 LYS A C 1
ATOM 804 O O . LYS A 1 109 ? 13.239 12.786 21.964 1.00 65.19 109 LYS A O 1
ATOM 809 N N . THR A 1 110 ? 14.210 13.371 20.022 1.00 70.62 110 THR A N 1
ATOM 810 C CA . THR A 1 110 ? 12.978 13.734 19.298 1.00 70.62 110 THR A CA 1
ATOM 811 C C . THR A 1 110 ? 12.501 12.604 18.385 1.00 70.62 110 THR A C 1
ATOM 813 O O . THR A 1 110 ? 11.302 12.395 18.223 1.00 70.62 110 THR A O 1
ATOM 816 N N . LEU A 1 111 ? 13.431 11.855 17.780 1.00 70.50 111 LEU A N 1
ATOM 817 C CA . LEU A 1 111 ? 13.133 10.769 16.843 1.00 70.50 111 LEU A CA 1
ATOM 818 C C . LEU A 1 111 ? 13.915 9.495 17.210 1.00 70.50 111 LEU A C 1
ATOM 820 O O . LEU A 1 111 ? 15.023 9.276 16.703 1.00 70.50 111 LEU A O 1
ATOM 824 N N . PRO A 1 112 ? 13.352 8.608 18.056 1.00 74.38 112 PRO A N 1
ATOM 825 C CA . PRO A 1 112 ? 14.020 7.367 18.422 1.00 74.38 112 PRO A CA 1
ATOM 826 C C . PRO A 1 112 ? 14.289 6.484 17.193 1.00 74.38 112 PRO A C 1
ATOM 828 O O . PRO A 1 112 ? 13.461 6.326 16.289 1.00 74.38 112 PRO A O 1
ATOM 831 N N . HIS A 1 113 ? 15.479 5.879 17.182 1.00 77.00 113 HIS A N 1
ATOM 832 C CA . HIS A 1 113 ? 15.981 4.997 16.121 1.00 77.00 113 HIS A CA 1
ATOM 833 C C . HIS A 1 113 ? 16.162 5.656 14.735 1.00 77.00 113 HIS A C 1
ATOM 835 O O . HIS A 1 113 ? 16.132 4.957 13.718 1.00 77.00 113 HIS A O 1
ATOM 841 N N . ILE A 1 114 ? 16.386 6.975 14.671 1.00 78.94 114 ILE A N 1
ATOM 842 C CA . ILE A 1 114 ? 16.576 7.714 13.410 1.00 78.94 114 ILE A CA 1
ATOM 843 C C . ILE A 1 114 ? 17.668 7.119 12.499 1.00 78.94 114 ILE A C 1
ATOM 845 O O . ILE A 1 114 ? 17.411 6.935 11.312 1.00 78.94 114 ILE A O 1
ATOM 849 N N . SER A 1 115 ? 18.816 6.689 13.034 1.00 74.19 115 SER A N 1
ATOM 850 C CA . SER A 1 115 ? 19.892 6.037 12.262 1.00 74.19 115 SER A CA 1
ATOM 851 C C . SER A 1 115 ? 19.443 4.727 11.591 1.00 74.19 115 SER A C 1
ATOM 853 O O . SER A 1 115 ? 19.697 4.498 10.403 1.00 74.19 115 SER A O 1
ATOM 855 N N . LYS A 1 116 ? 18.678 3.888 12.306 1.00 73.81 116 LYS A N 1
ATOM 856 C CA . LYS A 1 116 ? 18.063 2.656 11.768 1.00 73.81 116 LYS A CA 1
ATOM 857 C C . LYS A 1 116 ? 16.986 2.959 10.717 1.00 73.81 116 LYS A C 1
ATOM 859 O O . LYS A 1 116 ? 16.859 2.220 9.745 1.00 73.81 116 LYS A O 1
ATOM 864 N N . ARG A 1 117 ? 16.226 4.052 10.871 1.00 73.56 117 ARG A N 1
ATOM 865 C CA . ARG A 1 117 ? 15.228 4.495 9.876 1.00 73.56 117 ARG A CA 1
ATOM 866 C C . ARG A 1 117 ? 15.883 5.056 8.608 1.00 73.56 117 ARG A C 1
ATOM 868 O O . ARG A 1 117 ? 15.433 4.737 7.508 1.00 73.56 117 ARG A O 1
ATOM 875 N N . LEU A 1 118 ? 16.929 5.871 8.753 1.00 74.31 118 LEU A N 1
ATOM 876 C CA . LEU A 1 118 ? 17.628 6.528 7.646 1.00 74.31 118 LEU A CA 1
ATOM 877 C C . LEU A 1 118 ? 18.447 5.550 6.822 1.00 74.31 118 LEU A C 1
ATOM 879 O O . LEU A 1 118 ? 18.295 5.543 5.603 1.00 74.31 118 LEU A O 1
ATOM 883 N N . SER A 1 119 ? 19.208 4.659 7.465 1.00 72.75 119 SER A N 1
ATOM 884 C CA . SER A 1 119 ? 19.850 3.545 6.762 1.00 72.75 119 SER A CA 1
ATOM 885 C C . SER A 1 119 ? 18.798 2.792 5.946 1.00 72.75 119 SER A C 1
ATOM 887 O O . SER A 1 119 ? 18.899 2.752 4.719 1.00 72.75 119 SER A O 1
ATOM 889 N N . ALA A 1 120 ? 17.715 2.310 6.577 1.00 65.62 120 ALA A N 1
ATOM 890 C CA . ALA A 1 120 ? 16.589 1.633 5.912 1.00 65.62 120 ALA A CA 1
ATOM 891 C C . ALA A 1 120 ? 15.889 2.452 4.803 1.00 65.62 120 ALA A C 1
ATOM 893 O O . ALA A 1 120 ? 15.109 1.889 4.029 1.00 65.62 120 ALA A O 1
ATOM 894 N N . ARG A 1 121 ? 16.116 3.768 4.702 1.00 64.81 121 ARG A N 1
ATOM 895 C CA . ARG A 1 121 ? 15.648 4.615 3.593 1.00 64.81 121 ARG A CA 1
ATOM 896 C C . ARG A 1 121 ? 16.704 4.748 2.487 1.00 64.81 121 ARG A C 1
ATOM 898 O O . ARG A 1 121 ? 16.332 4.606 1.325 1.00 64.81 121 ARG A O 1
ATOM 905 N N . CYS A 1 122 ? 17.989 4.908 2.811 1.00 62.41 122 CYS A N 1
ATOM 906 C CA . CYS A 1 122 ? 19.094 4.863 1.839 1.00 62.41 122 CYS A CA 1
ATOM 907 C C . CYS A 1 122 ? 19.087 3.547 1.044 1.00 62.41 122 CYS A C 1
ATOM 909 O O . CYS A 1 122 ? 19.103 3.565 -0.188 1.00 62.41 122 CYS A O 1
ATOM 911 N N . TRP A 1 123 ? 18.894 2.428 1.752 1.00 53.75 123 TRP A N 1
ATOM 912 C CA . TRP A 1 123 ? 18.657 1.084 1.211 1.00 53.75 123 TRP A CA 1
ATOM 913 C C . TRP A 1 123 ? 17.610 1.007 0.082 1.00 53.75 123 TRP A C 1
ATOM 915 O O . TRP A 1 123 ? 17.703 0.140 -0.782 1.00 53.75 123 TRP A O 1
ATOM 925 N N . ARG A 1 124 ? 16.593 1.882 0.083 1.00 55.00 124 ARG A N 1
ATOM 926 C CA . ARG A 1 124 ? 15.506 1.892 -0.917 1.00 55.00 124 ARG A CA 1
ATOM 927 C C . ARG A 1 124 ? 15.775 2.798 -2.122 1.00 55.00 124 ARG A C 1
ATOM 929 O O . ARG A 1 124 ? 15.054 2.692 -3.113 1.00 55.00 124 ARG A O 1
ATOM 936 N N . ARG A 1 125 ? 16.763 3.698 -2.046 1.00 51.00 125 ARG A N 1
ATOM 937 C CA . ARG A 1 125 ? 16.963 4.787 -3.023 1.00 51.00 125 ARG A CA 1
ATOM 938 C C . ARG A 1 125 ? 18.170 4.582 -3.948 1.00 51.00 125 ARG A C 1
ATOM 940 O O . ARG A 1 125 ? 18.137 5.075 -5.071 1.00 51.00 125 ARG A O 1
ATOM 947 N N . ILE A 1 126 ? 19.184 3.827 -3.522 1.00 47.84 126 ILE A N 1
ATOM 948 C CA . ILE A 1 126 ? 20.354 3.460 -4.344 1.00 47.84 126 ILE A CA 1
ATOM 949 C C . ILE A 1 126 ? 19.989 2.282 -5.271 1.00 47.84 126 ILE A C 1
ATOM 951 O O . ILE A 1 126 ? 19.284 1.362 -4.853 1.00 47.84 126 ILE A O 1
ATOM 955 N N . ARG A 1 127 ? 20.431 2.291 -6.540 1.00 42.88 127 ARG A N 1
ATOM 956 C CA . ARG A 1 127 ? 20.135 1.218 -7.512 1.00 42.88 127 ARG A CA 1
ATOM 957 C C . ARG A 1 127 ? 21.315 0.923 -8.449 1.00 42.88 127 ARG A C 1
ATOM 959 O O . ARG A 1 127 ? 22.025 1.844 -8.825 1.00 42.88 127 ARG A O 1
ATOM 966 N N . VAL A 1 128 ? 21.359 -0.341 -8.899 1.00 38.16 128 VAL A N 1
ATOM 967 C CA . VAL A 1 128 ? 22.184 -1.022 -9.935 1.00 38.16 128 VAL A CA 1
ATOM 968 C C . VAL A 1 128 ? 23.042 -2.157 -9.324 1.00 38.16 128 VAL A C 1
ATOM 970 O O . VAL A 1 128 ? 23.287 -2.172 -8.124 1.00 38.16 128 VAL A O 1
ATOM 973 N N . ARG A 1 129 ? 23.266 -3.220 -10.117 1.00 38.16 129 ARG A N 1
ATOM 974 C CA . ARG A 1 129 ? 23.574 -4.623 -9.724 1.00 38.16 129 ARG A CA 1
ATOM 975 C C . ARG A 1 129 ? 25.101 -4.896 -9.676 1.00 38.16 129 ARG A C 1
ATOM 977 O O . ARG A 1 129 ? 25.824 -4.026 -10.150 1.00 38.16 129 ARG A O 1
ATOM 984 N N . PRO A 1 130 ? 25.598 -6.104 -9.311 1.00 47.25 130 PRO A N 1
ATOM 985 C CA . PRO A 1 130 ? 24.966 -7.299 -8.709 1.00 47.25 130 PRO A CA 1
ATOM 986 C C . PRO A 1 130 ? 25.672 -7.653 -7.361 1.00 47.25 130 PRO A C 1
ATOM 988 O O . PRO A 1 130 ? 26.078 -6.714 -6.690 1.00 47.25 130 PRO A O 1
ATOM 991 N N . THR A 1 131 ? 25.837 -8.871 -6.806 1.00 34.59 131 THR A N 1
ATOM 992 C CA . THR A 1 131 ? 25.347 -10.269 -6.995 1.00 34.59 131 THR A CA 1
ATOM 993 C C . THR A 1 131 ? 25.440 -10.946 -5.613 1.00 34.59 131 THR A C 1
ATOM 995 O O . THR A 1 131 ? 26.484 -10.792 -4.999 1.00 34.59 131 THR A O 1
ATOM 998 N N . GLU A 1 132 ? 24.419 -11.688 -5.151 1.00 39.72 132 GLU A N 1
ATOM 999 C CA . GLU A 1 132 ? 24.500 -12.879 -4.256 1.00 39.72 132 GLU A CA 1
ATOM 1000 C C . GLU A 1 132 ? 23.062 -13.338 -3.917 1.00 39.72 132 GLU A C 1
ATOM 1002 O O . GLU A 1 132 ? 22.220 -12.506 -3.565 1.00 39.72 132 GLU A O 1
ATOM 1007 N N . LYS A 1 133 ? 22.726 -14.636 -3.995 1.00 32.25 133 LYS A N 1
ATOM 1008 C CA . LYS A 1 133 ? 21.366 -15.116 -3.655 1.00 32.25 133 LYS A CA 1
ATOM 1009 C C . LYS A 1 133 ? 21.271 -15.500 -2.176 1.00 32.25 133 LYS A C 1
ATOM 1011 O O . LYS A 1 133 ? 21.545 -16.640 -1.815 1.00 32.25 133 LYS A O 1
ATOM 1016 N N . ARG A 1 134 ? 20.785 -14.598 -1.311 1.00 39.41 134 ARG A N 1
ATOM 1017 C CA . ARG A 1 134 ? 20.476 -14.943 0.092 1.00 39.41 134 ARG A CA 1
ATOM 1018 C C . ARG A 1 134 ? 18.985 -15.199 0.306 1.00 39.41 134 ARG A C 1
ATOM 1020 O O . ARG A 1 134 ? 18.179 -14.272 0.325 1.00 39.41 134 ARG A O 1
ATOM 1027 N N . ASN A 1 135 ? 18.646 -16.469 0.507 1.00 32.16 135 ASN A N 1
ATOM 1028 C CA . ASN A 1 135 ? 17.280 -16.939 0.717 1.00 32.16 135 ASN A CA 1
ATOM 1029 C C . ASN A 1 135 ? 16.737 -16.421 2.069 1.00 32.16 135 ASN A C 1
ATOM 1031 O O . ASN A 1 135 ? 17.223 -16.823 3.128 1.00 32.16 135 ASN A O 1
ATOM 1035 N N . LYS A 1 136 ? 15.755 -15.510 2.056 1.00 38.06 136 LYS A N 1
ATOM 1036 C CA . LYS A 1 136 ? 15.048 -15.056 3.266 1.00 38.06 136 LYS A CA 1
ATOM 1037 C C . LYS A 1 136 ? 13.675 -15.713 3.311 1.00 38.06 136 LYS A C 1
ATOM 1039 O O . LYS A 1 136 ? 12.872 -15.503 2.411 1.00 38.06 136 LYS A O 1
ATOM 1044 N N . ARG A 1 137 ? 13.409 -16.474 4.379 1.00 38.72 137 ARG A N 1
ATOM 1045 C CA . ARG A 1 137 ? 12.076 -17.028 4.657 1.00 38.72 137 ARG A CA 1
ATOM 1046 C C . ARG A 1 137 ? 11.066 -15.889 4.762 1.00 38.72 137 ARG A C 1
ATOM 1048 O O . ARG A 1 137 ? 11.261 -14.957 5.544 1.00 38.72 137 ARG A O 1
ATOM 1055 N N . GLU A 1 138 ? 10.001 -15.991 3.983 1.00 45.25 138 GLU A N 1
ATOM 1056 C CA . GLU A 1 138 ? 8.904 -15.038 3.980 1.00 45.25 138 GLU A CA 1
ATOM 1057 C C . GLU A 1 138 ? 8.138 -15.125 5.305 1.00 45.25 138 GLU A C 1
ATOM 1059 O O . GLU A 1 138 ? 7.633 -16.183 5.690 1.00 45.25 138 GLU A O 1
ATOM 1064 N N . LYS A 1 139 ? 8.099 -14.018 6.055 1.00 44.19 139 LYS A N 1
ATOM 1065 C CA . LYS A 1 139 ? 7.288 -13.939 7.271 1.00 44.19 139 LYS A CA 1
ATOM 1066 C C . LYS A 1 139 ? 5.839 -13.712 6.857 1.00 44.19 139 LYS A C 1
ATOM 1068 O O . LYS A 1 139 ? 5.524 -12.649 6.330 1.00 44.19 139 LYS A O 1
ATOM 1073 N N . ARG A 1 140 ? 4.964 -14.683 7.137 1.00 55.00 140 ARG A N 1
ATOM 1074 C CA . ARG A 1 140 ? 3.510 -14.491 7.033 1.00 55.00 140 ARG A CA 1
ATOM 1075 C C . ARG A 1 140 ? 3.091 -13.305 7.908 1.00 55.00 140 ARG A C 1
ATOM 1077 O O . ARG A 1 140 ? 3.427 -13.278 9.091 1.00 55.00 140 ARG A O 1
ATOM 1084 N N . MET A 1 141 ? 2.368 -12.350 7.328 1.00 60.47 141 MET A N 1
ATOM 1085 C CA . MET A 1 141 ? 1.705 -11.289 8.089 1.00 60.47 141 MET A CA 1
ATOM 1086 C C . MET A 1 141 ? 0.519 -11.901 8.857 1.00 60.47 141 MET A C 1
ATOM 1088 O O . MET A 1 141 ? -0.261 -12.624 8.236 1.00 60.47 141 MET A O 1
ATOM 1092 N N . PRO A 1 142 ? 0.378 -11.662 10.175 1.00 62.91 142 PRO A N 1
ATOM 1093 C CA . PRO A 1 142 ? -0.679 -12.283 10.977 1.00 62.91 142 PRO A CA 1
ATOM 1094 C C . PRO A 1 142 ? -2.056 -11.637 10.752 1.00 62.91 142 PRO A C 1
ATOM 1096 O O . PRO A 1 142 ? -3.064 -12.335 10.748 1.00 62.91 142 PRO A O 1
ATOM 1099 N N . SER A 1 143 ? -2.094 -10.323 10.529 1.00 78.56 143 SER A N 1
ATOM 1100 C CA . SER A 1 143 ? -3.304 -9.537 10.268 1.00 78.56 143 SER A CA 1
ATOM 1101 C C . SER A 1 143 ? -2.970 -8.375 9.339 1.00 78.56 143 SER A C 1
ATOM 1103 O O . SER A 1 143 ? -2.029 -7.621 9.596 1.00 78.56 143 SER A O 1
ATOM 1105 N N . GLY A 1 144 ? -3.730 -8.218 8.256 1.00 86.50 144 GLY A N 1
ATOM 1106 C CA . GLY A 1 144 ? -3.522 -7.150 7.281 1.00 86.50 144 GLY A CA 1
ATOM 1107 C C . GLY A 1 144 ? -4.821 -6.492 6.832 1.00 86.50 144 GLY A C 1
ATOM 1108 O O . GLY A 1 144 ? -5.907 -7.044 7.008 1.00 86.50 144 GLY A O 1
ATOM 1109 N N . CYS A 1 145 ? -4.698 -5.314 6.234 1.00 90.06 145 CYS A N 1
ATOM 1110 C CA . CYS A 1 145 ? -5.786 -4.612 5.571 1.00 90.06 145 CYS A CA 1
ATOM 1111 C C . CYS A 1 145 ? -5.315 -3.970 4.263 1.00 90.06 145 CYS A C 1
ATOM 1113 O O . CYS A 1 145 ? -4.157 -3.562 4.123 1.00 90.06 145 CYS A O 1
ATOM 1115 N N . TRP A 1 146 ? -6.237 -3.872 3.310 1.00 92.75 146 TRP A N 1
ATOM 1116 C CA . TRP A 1 146 ? -6.105 -2.985 2.165 1.00 92.75 146 TRP A CA 1
ATOM 1117 C C . TRP A 1 146 ? -6.541 -1.584 2.566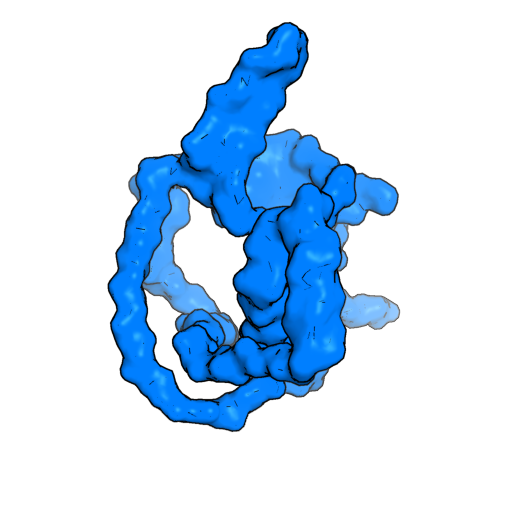 1.00 92.75 146 TRP A C 1
ATOM 1119 O O . TRP A 1 146 ? -7.617 -1.399 3.136 1.00 92.75 146 TRP A O 1
ATOM 1129 N N . ILE A 1 147 ? -5.710 -0.602 2.236 1.00 92.56 147 ILE A N 1
ATOM 1130 C CA . ILE A 1 147 ? -6.024 0.819 2.351 1.00 92.56 147 ILE A CA 1
ATOM 1131 C C . ILE A 1 147 ? -6.001 1.413 0.948 1.00 92.56 147 ILE A C 1
ATOM 1133 O O . ILE A 1 147 ? -4.971 1.369 0.264 1.00 92.56 147 ILE A O 1
ATOM 1137 N N . SER A 1 148 ? -7.137 1.971 0.542 1.00 92.56 148 SER A N 1
ATOM 1138 C CA . SER A 1 148 ? -7.292 2.723 -0.700 1.00 92.56 148 SER A CA 1
ATOM 1139 C C . SER A 1 148 ? -7.176 4.213 -0.403 1.00 92.56 148 SER A C 1
ATOM 1141 O O . SER A 1 148 ? -7.845 4.726 0.496 1.00 92.56 148 SER A O 1
ATOM 1143 N N . THR A 1 149 ? -6.353 4.926 -1.166 1.00 90.81 149 THR A N 1
ATOM 1144 C CA . THR A 1 149 ? -6.077 6.353 -0.950 1.00 90.81 149 THR A CA 1
ATOM 1145 C C . THR A 1 149 ? -6.172 7.159 -2.230 1.00 90.81 149 THR A C 1
ATOM 1147 O O . THR A 1 149 ? -5.719 6.698 -3.277 1.00 90.81 149 THR A O 1
ATOM 1150 N N . SER A 1 150 ? -6.677 8.385 -2.135 1.00 88.06 150 SER A N 1
ATOM 1151 C CA . SER A 1 150 ? -6.657 9.341 -3.243 1.00 88.06 150 SER A CA 1
ATOM 1152 C C . SER A 1 150 ? -5.333 10.102 -3.252 1.00 88.06 150 SER A C 1
ATOM 1154 O O . SER A 1 150 ? -4.893 10.580 -2.210 1.00 88.06 150 SER A O 1
ATOM 1156 N N . ALA A 1 151 ? -4.718 10.260 -4.423 1.00 73.50 151 ALA A N 1
ATOM 1157 C CA . ALA A 1 151 ? -3.622 11.213 -4.628 1.00 73.50 151 ALA A CA 1
ATOM 1158 C C . ALA A 1 151 ? -4.122 12.623 -5.021 1.00 73.50 151 ALA A C 1
ATOM 1160 O O . ALA A 1 151 ? -3.330 13.444 -5.476 1.00 73.50 151 ALA A O 1
ATOM 1161 N N . GLY A 1 152 ? -5.429 12.889 -4.895 1.00 58.47 152 GLY A N 1
ATOM 1162 C CA . GLY A 1 152 ? -6.034 14.201 -5.123 1.00 58.47 152 GLY A CA 1
ATOM 1163 C C . GLY A 1 152 ? -6.102 15.036 -3.845 1.00 58.47 152 GLY A C 1
ATOM 1164 O O . GLY A 1 152 ? -6.869 14.703 -2.940 1.00 58.47 152 GLY A O 1
ATOM 1165 N N . GLY A 1 153 ? -5.326 16.119 -3.828 1.00 44.94 153 GLY A N 1
ATOM 1166 C CA . GLY A 1 153 ? -5.301 17.207 -2.850 1.00 44.94 153 GLY A CA 1
ATOM 1167 C C . GLY A 1 153 ? -4.499 18.364 -3.431 1.00 44.94 153 GLY A C 1
ATOM 1168 O O . GLY A 1 153 ? -3.383 18.076 -3.918 1.00 44.94 153 GLY A O 1
#

Organism: Klebsiella pneumoniae (NCBI:txid573)

Secondary structure (DSSP, 8-state):
----EEE-TTTTTT-EEEGGGTT-S-SSS-EEEEEEEEEEEEEETTEEEEEESS----TTPPEEEEEE--HHHH--TT---SS--SPPP--------HHHHHHHHHHTTTSTTHHHHHHHHHHHH----------PPP---SSEEEEEEE---

InterPro domains:
  IPR023368 Uncharacterised protein family UPF0066, conserved site [PS01318] (18-29)
  IPR023370 TrmO-like, N-terminal domain [PF01980] (7-72)
  IPR023370 TrmO-like, N-terminal domain [PS51668] (1-78)
  IPR036413 YaeB-like superfamily [SSF118196] (7-123)
  IPR036414 YaeB, N-terminal domain superfamily [G3DSA:2.40.30.70] (3-82)
  IPR040372 YaeB-like [PTHR12818] (8-109)